Protein AF-H1B5W5-F1 (afdb_monomer)

Secondary structure (DSSP, 8-state):
-EEEEEEHHHHHHHHHTT-HHHHHHHHHHHHH-PPPPHHHHHHHHHHHHHHHHHHT-TTS-TT-EEEEEEEPTTSS-EEEEEEEEE-TTS-EEEEEE-----S-EEEPTT-GGGTTTEEEEE-SSSEEEEE-HHHHHHHHHHHHHHHHHHHHT---

Sequence (156 aa):
MLIYEGTKYDFKMDMDLDKIPHLLEEKLYERMHIHTSKKEVTSWKNSLQYMYKVLNDPTIPDTCGVAIEYNIPKTNKRVDFIMSGYNHDGKASAIIIELKQWERVETVFNREDLINTEVMTALGKGVHRVVHPCYQAWSYVQHMNDYIEEVGKKDI

pLDDT: mean 90.3, std 8.25, range [46.69, 98.0]

Radius of gyration: 17.28 Å; Cα contacts (8 Å, |Δi|>4): 210; chains: 1; bounding box: 42×42×49 Å

Mean predicted aligned error: 5.03 Å

Solvent-accessible surface area (backbone atoms only — not comparable to full-atom values): 8942 Å² total; per-residue (Å²): 86,72,44,37,77,44,28,43,49,51,50,47,54,31,53,78,66,69,39,50,54,57,52,41,42,51,41,37,28,75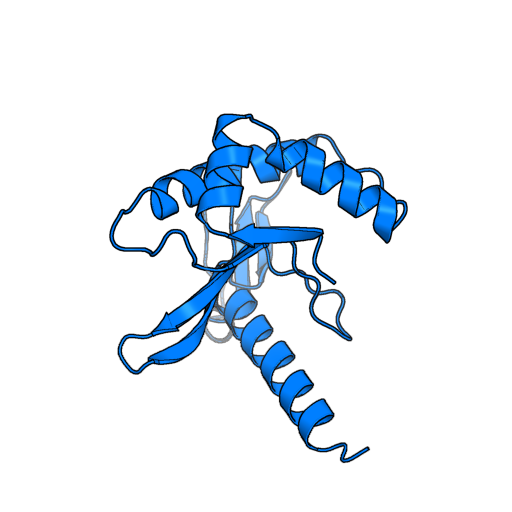,76,66,72,44,81,74,50,73,65,56,48,48,49,46,56,68,51,51,56,53,53,50,59,61,64,64,41,80,88,56,60,53,78,25,36,34,35,32,48,33,34,44,82,100,52,95,49,66,42,50,34,36,40,32,46,62,48,99,86,69,44,82,43,74,49,79,46,72,85,80,94,64,92,55,78,41,71,45,83,100,34,80,92,37,55,70,50,27,27,29,31,68,55,94,91,49,76,41,84,42,73,22,65,69,37,52,48,51,49,49,55,50,55,51,50,53,50,51,52,57,53,70,69,54,82,125

Structure (mmCIF, N/CA/C/O backbone):
data_AF-H1B5W5-F1
#
_entry.id   AF-H1B5W5-F1
#
loop_
_atom_site.group_PDB
_atom_site.id
_atom_site.type_symbol
_atom_site.label_atom_id
_atom_site.label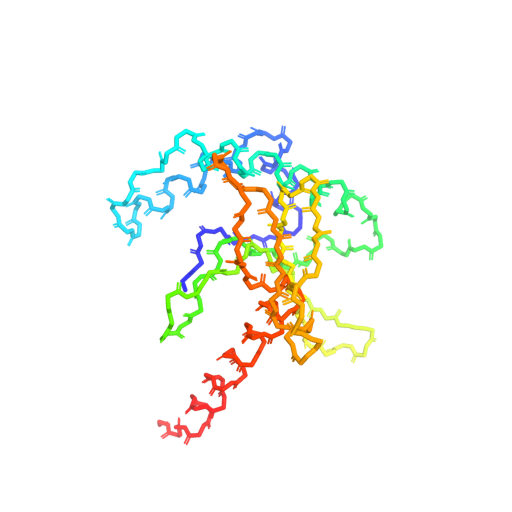_alt_id
_atom_site.label_comp_id
_atom_site.label_asym_id
_atom_site.label_entity_id
_atom_site.label_seq_id
_atom_site.pdbx_PDB_ins_code
_atom_site.Cartn_x
_atom_site.Cartn_y
_atom_site.Cartn_z
_atom_site.occupancy
_atom_site.B_iso_or_equiv
_atom_site.auth_seq_id
_atom_site.auth_comp_id
_atom_site.auth_asym_id
_atom_site.auth_atom_id
_atom_site.pdbx_PDB_model_num
ATOM 1 N N . MET A 1 1 ? 3.851 -7.354 10.354 1.00 63.75 1 MET A N 1
ATOM 2 C CA . MET A 1 1 ? 4.391 -6.167 11.062 1.00 63.75 1 MET A CA 1
ATOM 3 C C . MET A 1 1 ? 4.013 -4.935 10.262 1.00 63.75 1 MET A C 1
ATOM 5 O O . MET A 1 1 ? 4.285 -4.922 9.072 1.00 63.75 1 MET A O 1
ATOM 9 N N . LEU A 1 2 ? 3.365 -3.954 10.887 1.00 67.75 2 LEU A N 1
ATOM 10 C CA . LEU A 1 2 ? 2.925 -2.706 10.243 1.00 67.75 2 LEU A CA 1
ATOM 11 C C . LEU A 1 2 ? 4.031 -1.652 10.315 1.00 67.75 2 LEU A C 1
ATOM 13 O O . LEU A 1 2 ? 4.554 -1.451 11.408 1.00 67.75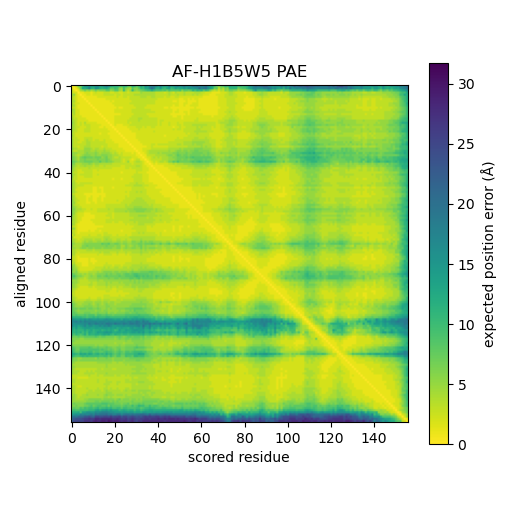 2 LEU A O 1
ATOM 17 N N . ILE A 1 3 ? 4.401 -0.983 9.221 1.00 82.38 3 ILE A N 1
ATOM 18 C CA . ILE A 1 3 ? 5.285 0.190 9.328 1.00 82.38 3 ILE A CA 1
ATOM 19 C C . ILE A 1 3 ? 4.450 1.440 9.588 1.00 82.38 3 ILE A C 1
ATOM 21 O O . ILE A 1 3 ? 4.744 2.134 10.543 1.00 82.38 3 ILE A O 1
ATOM 25 N N . TYR A 1 4 ? 3.351 1.692 8.877 1.00 91.81 4 TYR A N 1
ATOM 26 C CA . TYR A 1 4 ? 2.388 2.741 9.247 1.00 91.81 4 TYR A CA 1
ATOM 27 C C . TYR A 1 4 ? 0.997 2.157 9.486 1.00 91.81 4 TYR A C 1
ATOM 29 O O . TYR A 1 4 ? 0.602 1.187 8.840 1.00 91.81 4 TYR A O 1
ATOM 37 N N . GLU A 1 5 ? 0.273 2.770 10.417 1.00 94.00 5 GLU A N 1
ATOM 38 C CA . GLU A 1 5 ? -1.095 2.436 10.794 1.00 94.00 5 GLU A CA 1
ATOM 39 C C . GLU A 1 5 ? -1.787 3.717 11.267 1.00 94.00 5 GLU A C 1
ATOM 41 O O . GLU A 1 5 ? -1.199 4.475 12.044 1.00 94.00 5 GLU A O 1
ATOM 46 N N . GLY A 1 6 ? -3.008 3.943 10.793 1.00 95.69 6 GLY A N 1
ATOM 47 C CA . GLY A 1 6 ? -3.855 5.075 11.154 1.00 95.69 6 GLY A CA 1
ATOM 48 C C . GLY A 1 6 ? -5.222 4.960 10.487 1.00 95.69 6 GLY A C 1
ATOM 49 O O . GLY A 1 6 ? -5.540 3.946 9.867 1.00 95.69 6 GLY A O 1
ATOM 50 N N . THR A 1 7 ? -6.043 5.992 10.596 1.00 98.00 7 THR A N 1
ATOM 51 C CA . THR A 1 7 ? -7.276 6.121 9.811 1.00 98.00 7 THR A CA 1
ATOM 52 C C . THR A 1 7 ? -7.017 6.853 8.490 1.00 98.00 7 THR A C 1
ATOM 54 O O . THR A 1 7 ? -5.951 7.434 8.280 1.00 98.00 7 THR A O 1
ATOM 57 N N . LYS A 1 8 ? -8.000 6.873 7.582 1.00 97.56 8 LYS A N 1
ATOM 58 C CA . LYS A 1 8 ? -7.973 7.722 6.383 1.00 97.56 8 LYS A CA 1
ATOM 59 C C . LYS A 1 8 ? -7.762 9.188 6.773 1.00 97.56 8 LYS A C 1
ATOM 61 O O . LYS A 1 8 ? -7.018 9.884 6.083 1.00 97.56 8 LYS A O 1
ATOM 66 N N . TYR A 1 9 ? -8.398 9.647 7.853 1.00 97.81 9 TYR A N 1
ATOM 67 C CA . TYR A 1 9 ? -8.196 10.997 8.377 1.00 97.81 9 TYR A CA 1
ATOM 68 C C . TYR A 1 9 ? -6.732 11.245 8.759 1.00 97.81 9 TYR A C 1
ATOM 70 O O . TYR A 1 9 ? -6.139 12.213 8.282 1.00 97.81 9 TYR A O 1
ATOM 78 N N . ASP A 1 10 ? -6.139 10.345 9.549 1.00 97.81 10 ASP 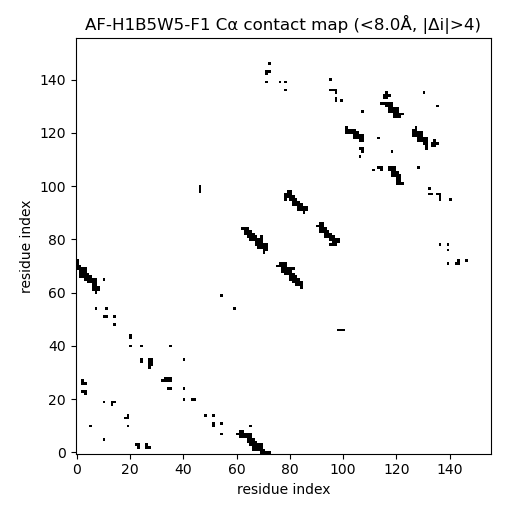A N 1
ATOM 79 C CA . ASP A 1 10 ? -4.740 10.462 9.984 1.00 97.81 10 ASP A CA 1
ATOM 80 C C . ASP A 1 10 ? -3.791 10.459 8.784 1.00 97.81 10 ASP A C 1
ATOM 82 O O . ASP A 1 10 ? -2.941 11.338 8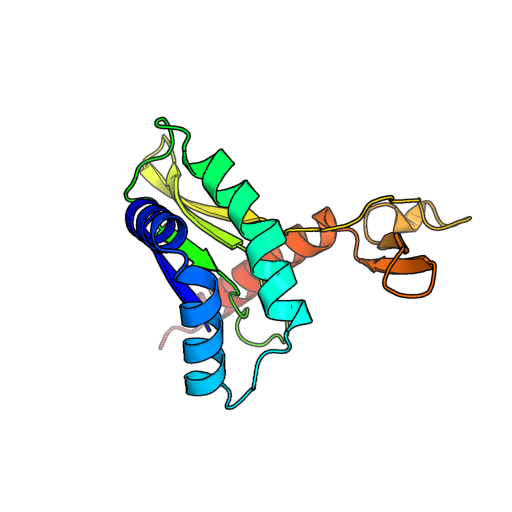.663 1.00 97.81 10 ASP A O 1
ATOM 86 N N . PHE A 1 11 ? -4.002 9.541 7.834 1.00 97.38 11 PHE A N 1
ATOM 87 C CA . PHE A 1 11 ? -3.209 9.469 6.610 1.00 97.38 11 PHE A CA 1
ATOM 88 C C . PHE A 1 11 ? -3.274 10.771 5.808 1.00 97.38 11 PHE A C 1
ATOM 90 O O . PHE A 1 11 ? -2.243 11.268 5.361 1.00 97.38 11 PHE A O 1
ATOM 97 N N . LYS A 1 12 ? -4.469 11.347 5.627 1.00 97.25 12 LYS A N 1
ATOM 98 C CA . LYS A 1 12 ? -4.623 12.622 4.918 1.00 97.25 12 LYS A CA 1
ATOM 99 C C . LYS A 1 12 ? -3.903 13.756 5.640 1.00 97.25 12 LYS A C 1
ATOM 101 O O . LYS A 1 12 ? -3.158 14.484 4.996 1.00 97.25 12 LYS A O 1
ATOM 106 N N . MET A 1 13 ? -4.077 13.857 6.956 1.00 97.56 13 MET A N 1
ATOM 107 C CA . MET A 1 13 ? -3.408 14.867 7.775 1.00 97.56 13 MET A CA 1
ATOM 108 C C . MET A 1 13 ? -1.880 14.737 7.692 1.00 97.56 13 MET A C 1
ATOM 110 O O . MET A 1 13 ? -1.173 15.724 7.507 1.00 97.56 13 MET A O 1
ATOM 114 N N . ASP A 1 14 ? -1.354 13.517 7.784 1.00 97.00 14 ASP A N 1
ATOM 115 C CA . ASP A 1 14 ? 0.081 13.259 7.690 1.00 97.00 14 ASP A CA 1
ATOM 116 C C . ASP A 1 14 ? 0.631 13.509 6.277 1.00 97.00 14 ASP A C 1
ATOM 118 O O . ASP A 1 14 ? 1.793 13.896 6.140 1.00 97.00 14 ASP A O 1
ATOM 122 N N . MET A 1 15 ? -0.174 13.309 5.229 1.00 95.81 15 MET A N 1
ATOM 123 C CA . MET A 1 15 ? 0.177 13.680 3.853 1.00 95.81 15 MET A CA 1
ATOM 124 C C . MET A 1 15 ? 0.189 15.200 3.665 1.00 95.81 15 MET A C 1
ATOM 126 O O . MET A 1 15 ? 1.140 15.717 3.089 1.00 95.81 15 MET A O 1
ATOM 130 N N . ASP A 1 16 ? -0.812 15.914 4.188 1.00 96.25 16 ASP A N 1
ATOM 131 C CA . ASP A 1 16 ? -0.892 17.383 4.130 1.00 96.25 16 ASP A CA 1
ATOM 132 C C . ASP A 1 16 ? 0.286 18.053 4.857 1.00 96.25 16 ASP A C 1
ATOM 134 O O . ASP A 1 16 ? 0.735 19.133 4.477 1.00 96.25 16 ASP A O 1
ATOM 138 N N . LEU A 1 17 ? 0.803 17.400 5.901 1.00 95.88 17 LEU A N 1
ATOM 139 C CA . LEU A 1 17 ? 1.960 17.850 6.675 1.00 95.88 17 LEU A CA 1
ATOM 140 C C . LEU A 1 17 ? 3.303 17.301 6.156 1.00 95.88 17 LEU A C 1
ATOM 142 O O . LEU A 1 17 ? 4.321 17.496 6.822 1.00 95.88 17 LEU A O 1
ATOM 146 N N . ASP A 1 18 ? 3.317 16.587 5.024 1.00 93.38 18 ASP A N 1
ATOM 147 C CA . ASP A 1 18 ? 4.503 15.938 4.440 1.00 93.38 18 ASP A CA 1
ATOM 148 C C . ASP A 1 18 ? 5.248 14.982 5.406 1.00 93.38 18 ASP A C 1
ATOM 150 O O . ASP A 1 18 ? 6.451 14.731 5.275 1.00 93.38 18 ASP A O 1
ATOM 154 N N . LYS A 1 19 ? 4.537 14.407 6.385 1.00 95.00 19 LYS A N 1
ATOM 155 C CA . LYS A 1 19 ? 5.109 13.571 7.455 1.00 95.00 19 LYS A CA 1
ATOM 156 C C . LYS A 1 19 ? 5.262 12.107 7.079 1.00 95.00 19 LYS A C 1
ATOM 158 O O . LYS A 1 19 ? 6.174 11.458 7.589 1.00 95.00 19 LYS A O 1
ATOM 163 N N . ILE A 1 20 ? 4.403 11.578 6.204 1.00 93.38 20 ILE A N 1
ATOM 164 C CA . ILE A 1 20 ? 4.344 10.135 5.912 1.00 93.38 20 ILE A CA 1
ATOM 165 C C . ILE A 1 20 ? 5.717 9.521 5.590 1.00 93.38 20 ILE A C 1
ATOM 167 O O . ILE A 1 20 ? 6.060 8.523 6.223 1.00 93.38 20 ILE A O 1
ATOM 171 N N . PRO A 1 21 ? 6.546 10.080 4.682 1.00 91.56 21 PRO A N 1
ATOM 172 C CA . PRO A 1 21 ? 7.840 9.475 4.377 1.00 91.56 21 PRO A CA 1
ATOM 173 C C . PRO A 1 21 ? 8.747 9.394 5.608 1.00 91.56 21 PRO A C 1
ATOM 175 O O . PRO A 1 21 ? 9.339 8.349 5.844 1.00 91.56 21 PRO A O 1
ATOM 178 N N . HIS A 1 22 ? 8.792 10.450 6.425 1.00 91.69 22 HIS A N 1
ATOM 179 C CA . HIS A 1 22 ? 9.599 10.471 7.644 1.00 91.69 22 HIS A CA 1
ATOM 180 C C . HIS A 1 22 ? 9.103 9.455 8.682 1.00 91.69 22 HIS A C 1
ATOM 182 O O . HIS A 1 22 ? 9.909 8.720 9.243 1.00 91.69 22 HIS A O 1
ATOM 188 N N . LEU A 1 23 ? 7.783 9.352 8.873 1.00 92.75 23 LEU A N 1
ATOM 189 C CA . LEU A 1 23 ? 7.173 8.366 9.773 1.00 92.75 23 LEU A CA 1
ATOM 190 C C . LEU A 1 23 ? 7.481 6.926 9.343 1.00 92.75 23 LEU A C 1
ATOM 192 O O . LEU A 1 23 ? 7.701 6.061 10.190 1.00 92.75 23 LEU A O 1
ATOM 196 N N . LEU A 1 24 ? 7.499 6.657 8.033 1.00 92.38 24 LEU A N 1
ATOM 197 C CA . LEU A 1 24 ? 7.884 5.350 7.503 1.00 92.38 24 LEU A CA 1
ATOM 198 C C . LEU A 1 24 ? 9.368 5.059 7.757 1.00 92.38 24 LEU A C 1
ATOM 200 O O . LEU A 1 24 ? 9.692 3.955 8.186 1.00 92.38 24 LEU A O 1
ATOM 204 N N . GLU A 1 25 ? 10.261 6.031 7.537 1.00 92.25 25 GLU A N 1
ATOM 205 C CA . GLU A 1 25 ? 11.697 5.884 7.824 1.00 92.25 25 GLU A CA 1
ATOM 206 C C . GLU A 1 25 ? 11.964 5.602 9.305 1.00 92.25 25 GLU A C 1
ATOM 208 O O . GLU A 1 25 ? 12.673 4.649 9.629 1.00 92.25 25 GLU A O 1
ATOM 213 N N . GLU A 1 26 ? 11.376 6.403 10.196 1.00 91.44 26 GLU A N 1
ATOM 214 C CA . GLU A 1 26 ? 11.529 6.271 11.645 1.00 91.44 26 GLU A CA 1
ATOM 215 C C . GLU A 1 26 ? 11.064 4.890 12.109 1.00 91.44 26 GLU A C 1
ATOM 217 O O . GLU A 1 26 ? 11.841 4.136 12.694 1.00 91.44 26 GLU A O 1
ATOM 222 N N . LYS A 1 27 ? 9.841 4.489 11.746 1.00 89.62 27 LYS A N 1
ATOM 223 C CA . LYS A 1 27 ? 9.289 3.198 12.170 1.00 89.62 27 LYS A CA 1
ATOM 224 C C . LYS A 1 27 ? 10.019 2.001 11.560 1.00 89.62 27 LYS A C 1
ATOM 226 O O . LYS A 1 27 ? 10.105 0.952 12.204 1.00 89.62 27 LYS A O 1
ATOM 231 N N . LEU A 1 28 ? 10.556 2.121 10.343 1.00 87.56 28 LEU A N 1
ATOM 232 C CA . LEU A 1 28 ? 11.394 1.076 9.745 1.00 87.56 28 LEU A CA 1
ATOM 233 C C . LEU A 1 28 ? 12.699 0.913 10.534 1.00 87.56 28 LEU A C 1
ATOM 235 O O . LEU A 1 28 ? 13.101 -0.211 10.848 1.00 87.56 28 LEU A O 1
ATOM 239 N N . TYR A 1 29 ? 13.335 2.025 10.900 1.00 89.44 29 TYR A N 1
ATOM 240 C CA . TYR A 1 29 ? 14.562 2.008 11.685 1.00 89.44 29 TYR A CA 1
ATOM 241 C C . TYR A 1 29 ? 14.331 1.489 13.108 1.00 89.44 29 TYR A C 1
ATOM 243 O O . TYR A 1 29 ? 15.074 0.629 13.573 1.00 89.44 29 TYR A O 1
ATOM 251 N N . GLU A 1 30 ? 13.276 1.938 13.783 1.00 89.31 30 GLU A N 1
ATOM 252 C CA . GLU A 1 30 ? 12.929 1.487 15.134 1.00 89.31 30 GLU A CA 1
ATOM 253 C C . GLU A 1 30 ? 12.660 -0.017 15.200 1.00 89.31 30 GLU A C 1
ATOM 255 O O . GLU A 1 30 ? 13.073 -0.684 16.147 1.00 89.31 30 GLU A O 1
ATOM 260 N N . ARG A 1 31 ? 11.962 -0.565 14.198 1.00 83.62 31 ARG A N 1
ATOM 261 C CA . ARG A 1 31 ? 11.530 -1.970 14.213 1.00 83.62 31 ARG A CA 1
ATOM 262 C C . ARG A 1 31 ? 12.540 -2.931 13.603 1.00 83.62 31 ARG A C 1
ATOM 264 O O . ARG A 1 31 ? 12.530 -4.107 13.957 1.00 83.62 31 ARG A O 1
ATOM 271 N N . MET A 1 32 ? 13.360 -2.473 12.657 1.00 82.25 32 MET A N 1
ATOM 272 C CA . MET A 1 32 ? 14.252 -3.344 11.880 1.00 82.25 32 MET A CA 1
ATOM 273 C C . MET A 1 32 ? 15.721 -2.914 11.898 1.00 82.25 32 MET A C 1
ATOM 275 O O . MET A 1 32 ? 16.556 -3.639 11.363 1.00 82.25 32 MET A O 1
ATOM 279 N N . HIS A 1 33 ? 16.051 -1.753 12.469 1.00 86.44 33 HIS A N 1
ATOM 280 C CA . HIS A 1 33 ? 17.378 -1.133 12.378 1.00 86.44 33 HIS A CA 1
ATOM 281 C C . HIS A 1 33 ? 17.866 -0.948 10.931 1.00 86.44 33 HIS A C 1
ATOM 283 O O . HIS A 1 33 ? 19.066 -0.942 10.651 1.00 86.44 33 HIS A O 1
ATOM 289 N N . ILE A 1 34 ? 16.925 -0.781 9.996 1.00 84.81 34 ILE A N 1
ATOM 290 C CA . ILE A 1 34 ? 17.206 -0.548 8.580 1.00 84.81 34 ILE A CA 1
ATOM 291 C C . ILE A 1 34 ? 17.124 0.947 8.304 1.00 84.81 34 ILE A C 1
ATOM 293 O O . ILE A 1 34 ? 16.137 1.596 8.636 1.00 84.81 34 ILE A O 1
ATOM 297 N N . HIS A 1 35 ? 18.162 1.479 7.664 1.00 88.81 35 HIS A N 1
ATOM 298 C CA . HIS A 1 35 ? 18.140 2.834 7.131 1.00 88.81 35 HIS A CA 1
ATOM 299 C C . HIS A 1 35 ? 17.535 2.821 5.729 1.00 88.81 35 HIS A C 1
ATOM 301 O O . HIS A 1 35 ? 17.998 2.090 4.848 1.00 88.81 35 HIS A O 1
ATOM 307 N N . THR A 1 36 ? 16.531 3.661 5.516 1.00 88.19 36 THR A N 1
ATOM 308 C CA . THR A 1 36 ? 15.856 3.794 4.228 1.00 88.19 36 THR A CA 1
ATOM 309 C C . THR A 1 36 ? 16.743 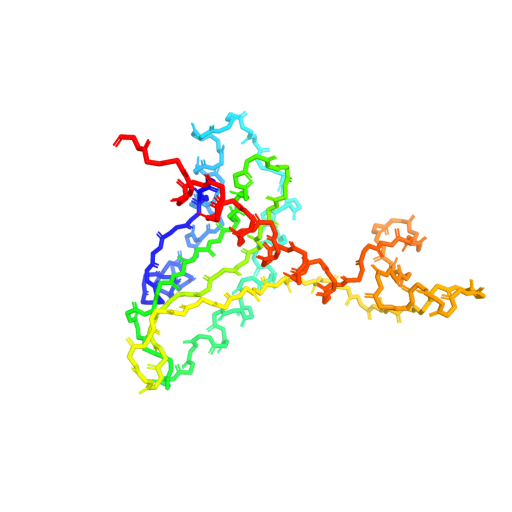4.510 3.214 1.00 88.19 36 THR A C 1
ATOM 311 O O . THR A 1 36 ? 17.405 5.509 3.502 1.00 88.19 36 THR A O 1
ATOM 314 N N . SER A 1 37 ? 16.762 4.016 1.977 1.00 90.81 37 SER A N 1
ATOM 315 C CA . SER A 1 37 ? 17.482 4.703 0.902 1.00 90.81 37 SER A CA 1
ATOM 316 C C . SER A 1 37 ? 16.701 5.921 0.390 1.00 90.81 37 SER A C 1
ATOM 318 O O . SER A 1 37 ? 15.476 5.897 0.305 1.00 90.81 37 SER A O 1
ATOM 320 N N . LYS A 1 38 ? 17.397 6.955 -0.108 1.00 91.44 38 LYS A N 1
ATOM 321 C CA . LYS A 1 38 ? 16.739 8.116 -0.755 1.00 91.44 38 LYS A CA 1
ATOM 322 C C . LYS A 1 38 ? 15.784 7.720 -1.888 1.00 91.44 38 LYS A C 1
ATOM 324 O O . LYS A 1 38 ? 14.796 8.410 -2.134 1.00 91.44 38 LYS A O 1
ATOM 329 N N . LYS A 1 39 ? 16.087 6.627 -2.598 1.00 90.31 39 LYS A N 1
ATOM 330 C CA . LYS A 1 39 ? 15.226 6.097 -3.664 1.00 90.31 39 LYS A CA 1
ATOM 331 C C . LYS A 1 39 ? 13.917 5.544 -3.110 1.00 90.31 39 LYS A C 1
ATOM 333 O O . LYS A 1 39 ? 12.879 5.800 -3.702 1.00 90.31 39 LYS A O 1
ATOM 338 N N . GLU A 1 40 ? 13.965 4.840 -1.984 1.00 90.12 40 GLU A N 1
ATOM 339 C CA . GLU A 1 40 ? 12.776 4.282 -1.335 1.00 90.12 40 GLU A CA 1
ATOM 340 C C . GLU A 1 40 ? 11.881 5.401 -0.782 1.00 90.12 40 GLU A C 1
ATOM 342 O O . GLU A 1 40 ? 10.704 5.452 -1.131 1.00 90.12 40 GLU A O 1
ATOM 347 N N . VAL A 1 41 ? 12.455 6.408 -0.113 1.00 92.25 41 VAL A N 1
ATOM 348 C CA . VAL A 1 41 ? 11.721 7.621 0.308 1.00 92.25 41 VAL A CA 1
ATOM 349 C C . VAL A 1 41 ? 11.048 8.315 -0.880 1.00 92.25 41 VAL A C 1
ATOM 351 O O . VAL A 1 41 ? 9.883 8.708 -0.815 1.00 92.25 41 VAL A O 1
ATOM 354 N N . THR A 1 42 ? 11.772 8.453 -1.995 1.00 92.62 42 THR A N 1
ATOM 355 C CA . THR A 1 42 ? 11.223 9.038 -3.230 1.00 92.62 42 THR A CA 1
ATOM 356 C C . THR A 1 42 ? 10.091 8.176 -3.788 1.00 92.62 42 THR A C 1
ATOM 358 O O . THR A 1 42 ? 9.069 8.709 -4.213 1.00 92.62 42 THR A O 1
ATOM 361 N N . SER A 1 43 ? 10.231 6.849 -3.748 1.00 91.62 43 SER A N 1
ATOM 362 C CA . SER A 1 43 ? 9.193 5.930 -4.213 1.00 91.62 43 SER A CA 1
ATOM 363 C C . SER A 1 43 ? 7.914 6.033 -3.378 1.00 91.62 43 SER A C 1
ATOM 365 O O . SER A 1 43 ? 6.827 6.027 -3.959 1.00 91.62 43 SER A O 1
ATOM 367 N N . TRP A 1 44 ? 8.016 6.229 -2.059 1.00 94.44 44 TRP A N 1
ATOM 368 C CA . TRP A 1 44 ? 6.860 6.478 -1.196 1.00 94.44 44 TRP A CA 1
ATOM 369 C C . TRP A 1 44 ? 6.177 7.792 -1.548 1.00 94.44 44 TRP A C 1
ATOM 371 O O . TRP A 1 44 ? 4.984 7.794 -1.832 1.00 94.44 44 TRP A O 1
ATOM 381 N N . LYS A 1 45 ? 6.929 8.896 -1.642 1.00 93.44 45 LYS A N 1
ATOM 382 C CA . LYS A 1 45 ? 6.375 10.201 -2.051 1.00 93.44 45 LYS A CA 1
ATOM 383 C C . LYS A 1 45 ? 5.637 10.114 -3.387 1.00 93.44 45 LYS A C 1
ATOM 385 O O . LYS A 1 45 ? 4.509 10.585 -3.515 1.00 93.44 45 LYS A O 1
ATOM 390 N N . ASN A 1 46 ? 6.260 9.460 -4.365 1.00 93.50 46 ASN A N 1
ATOM 391 C CA . ASN A 1 46 ? 5.716 9.343 -5.710 1.00 93.50 46 ASN A CA 1
ATOM 392 C C . ASN A 1 46 ? 4.426 8.529 -5.767 1.00 93.50 46 ASN A C 1
ATOM 394 O O . ASN A 1 46 ? 3.555 8.862 -6.565 1.00 93.50 46 ASN A O 1
ATOM 398 N N . SER A 1 47 ? 4.311 7.470 -4.968 1.00 94.00 47 SER A N 1
ATOM 399 C CA . SER A 1 47 ? 3.174 6.549 -5.013 1.00 94.00 47 SER A CA 1
ATOM 400 C C . SER A 1 47 ? 2.040 6.969 -4.073 1.00 94.00 47 SER A C 1
ATOM 402 O O . SER A 1 47 ? 0.883 7.024 -4.493 1.00 94.00 47 SER A O 1
ATOM 404 N N . LEU A 1 48 ? 2.353 7.360 -2.835 1.00 95.75 48 LEU A N 1
ATOM 405 C CA . LEU A 1 48 ? 1.357 7.664 -1.803 1.00 95.75 48 LEU A CA 1
ATOM 406 C C . LEU A 1 48 ? 0.569 8.949 -2.083 1.00 95.75 48 LEU A C 1
ATOM 408 O O . LEU A 1 48 ? -0.596 9.038 -1.703 1.00 95.75 48 LEU A O 1
ATOM 412 N N . GLN A 1 49 ? 1.124 9.903 -2.838 1.00 95.62 49 GLN A N 1
ATOM 413 C CA . GLN A 1 49 ? 0.362 11.067 -3.317 1.00 95.62 49 GLN A CA 1
ATOM 414 C C . GLN A 1 49 ? -0.852 10.679 -4.181 1.00 95.62 49 GLN A C 1
ATOM 416 O O . GLN A 1 49 ? -1.849 11.400 -4.211 1.00 95.62 49 GLN A O 1
ATOM 421 N N . TYR A 1 50 ? -0.796 9.551 -4.899 1.00 96.06 50 TYR A N 1
ATOM 422 C CA . TYR A 1 50 ? -1.935 9.078 -5.686 1.00 96.06 50 TYR A CA 1
ATOM 423 C C . TYR A 1 50 ? -2.991 8.447 -4.783 1.00 96.06 50 TYR A C 1
ATOM 425 O O . TYR A 1 50 ? -4.177 8.695 -4.988 1.00 96.06 50 TYR A O 1
ATOM 433 N N . MET A 1 51 ? -2.571 7.738 -3.732 1.00 96.75 51 MET A N 1
ATOM 434 C CA . MET A 1 51 ? -3.493 7.263 -2.699 1.00 96.75 51 MET A CA 1
ATOM 435 C C . MET A 1 51 ? -4.164 8.418 -1.961 1.00 96.75 51 MET A C 1
ATOM 437 O O . MET A 1 51 ? -5.367 8.367 -1.744 1.00 96.75 51 MET A O 1
ATOM 441 N N . TYR A 1 52 ? -3.445 9.502 -1.670 1.00 96.75 52 TYR A N 1
ATOM 442 C CA . TYR A 1 52 ? -4.039 10.729 -1.132 1.00 96.75 52 TYR A CA 1
ATOM 443 C C . TYR A 1 52 ? -5.138 11.297 -2.042 1.00 96.75 52 TYR A C 1
ATOM 445 O O . TYR A 1 52 ? -6.226 11.619 -1.571 1.00 96.75 52 TYR A O 1
ATOM 453 N N . LYS A 1 53 ? -4.906 11.351 -3.362 1.00 96.62 53 LYS A N 1
ATOM 454 C CA . LYS A 1 53 ? -5.925 11.796 -4.329 1.00 96.62 53 LYS A CA 1
ATOM 455 C C . LYS A 1 53 ? -7.153 10.885 -4.337 1.00 96.62 53 LYS A C 1
ATOM 457 O O . LYS A 1 53 ? -8.265 11.398 -4.323 1.00 96.62 53 LYS A O 1
ATOM 462 N N . VAL A 1 54 ? -6.960 9.564 -4.333 1.00 96.06 54 VAL A N 1
ATOM 463 C CA . VAL A 1 54 ? -8.061 8.584 -4.278 1.00 96.06 54 VAL A CA 1
ATOM 464 C C . VAL A 1 54 ?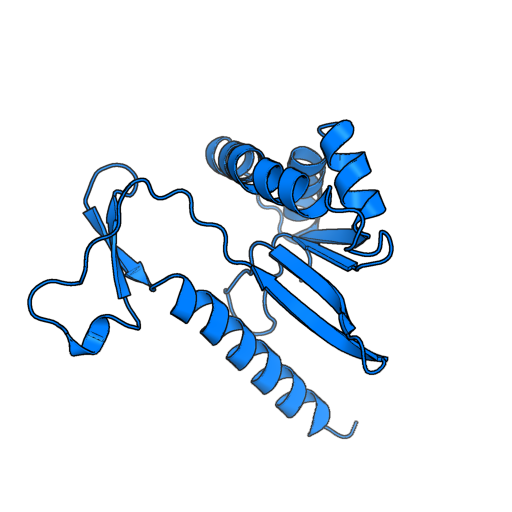 -8.846 8.725 -2.974 1.00 96.06 54 VAL A C 1
ATOM 466 O O . VAL A 1 54 ? -10.070 8.790 -2.983 1.00 96.06 54 VAL A O 1
ATOM 469 N N . LEU A 1 55 ? -8.148 8.841 -1.847 1.00 96.38 55 LEU A N 1
ATOM 470 C CA . LEU A 1 55 ? -8.764 8.953 -0.529 1.00 96.38 55 LEU A CA 1
ATOM 471 C C . LEU A 1 55 ? -9.390 10.323 -0.264 1.00 96.38 55 LEU A C 1
ATOM 473 O O . LEU A 1 55 ? -10.116 10.468 0.713 1.00 96.38 55 LEU A O 1
ATOM 477 N N . ASN A 1 56 ? -9.197 11.318 -1.129 1.00 95.12 56 ASN A N 1
ATOM 478 C CA . ASN A 1 56 ? -9.971 12.556 -1.062 1.00 95.12 56 ASN A CA 1
ATOM 479 C C . ASN A 1 56 ? -11.437 12.389 -1.476 1.00 95.12 56 ASN A C 1
ATOM 481 O O . ASN A 1 56 ? -12.218 13.315 -1.264 1.00 95.12 56 ASN A O 1
ATOM 485 N N . ASP A 1 57 ? -11.832 11.220 -1.982 1.00 95.69 57 ASP A N 1
ATOM 486 C CA . ASP A 1 57 ? -13.234 10.889 -2.205 1.00 95.69 57 ASP A CA 1
ATOM 487 C C . ASP A 1 57 ? -14.018 10.896 -0.870 1.00 95.69 57 ASP A C 1
ATOM 489 O O . ASP A 1 57 ? -13.683 10.130 0.047 1.00 95.69 57 ASP A O 1
ATOM 493 N N . PRO A 1 58 ? -15.052 11.749 -0.721 1.00 94.38 58 PRO A N 1
ATOM 494 C CA . PRO A 1 58 ? -15.848 11.841 0.502 1.00 94.38 58 PRO A CA 1
ATOM 495 C C . PRO A 1 58 ? -16.754 10.624 0.740 1.00 94.38 58 PRO A C 1
ATOM 497 O O . PRO A 1 58 ? -17.267 10.467 1.844 1.00 94.38 58 PRO A O 1
ATOM 500 N N . THR A 1 59 ? -16.963 9.760 -0.258 1.00 94.25 59 THR A N 1
ATOM 501 C CA . THR A 1 59 ? -17.753 8.525 -0.107 1.00 94.25 59 THR A CA 1
ATOM 502 C C . THR A 1 59 ? -17.016 7.449 0.689 1.00 94.25 59 THR A C 1
ATOM 504 O O . THR A 1 59 ? -17.648 6.551 1.242 1.00 94.25 59 THR A O 1
ATOM 507 N N . ILE A 1 60 ? -15.689 7.557 0.795 1.00 94.25 60 ILE A N 1
ATOM 508 C CA . ILE A 1 60 ? -14.863 6.696 1.640 1.00 94.25 60 ILE A CA 1
ATOM 509 C C . ILE A 1 60 ? -14.871 7.277 3.064 1.00 94.25 60 ILE A C 1
ATOM 511 O O . ILE A 1 60 ? -14.414 8.408 3.240 1.00 94.25 60 ILE A O 1
ATOM 515 N N . PRO A 1 61 ? -15.331 6.551 4.096 1.00 94.94 61 PRO A N 1
ATOM 516 C CA . PRO A 1 61 ? -15.345 7.060 5.466 1.00 94.94 61 PRO A CA 1
ATOM 517 C C . PRO A 1 61 ? -13.955 7.448 5.985 1.00 94.94 61 PRO A C 1
ATOM 519 O O . PRO A 1 61 ? -12.988 6.705 5.828 1.00 94.94 61 PRO A O 1
ATOM 522 N N . ASP A 1 62 ? -13.865 8.578 6.685 1.00 97.12 62 ASP A N 1
ATOM 523 C CA . ASP A 1 62 ? -12.625 9.037 7.331 1.00 97.12 62 ASP A CA 1
ATOM 524 C C . ASP A 1 62 ? -12.109 8.060 8.403 1.00 97.12 62 ASP A C 1
ATOM 526 O O . ASP A 1 62 ? -10.915 8.030 8.692 1.00 97.12 62 ASP A O 1
ATOM 530 N N . THR A 1 63 ? -12.997 7.222 8.944 1.00 95.94 63 THR A N 1
ATOM 531 C CA . THR A 1 63 ? -12.697 6.176 9.930 1.00 95.94 63 THR A CA 1
ATOM 532 C C . THR A 1 63 ? -12.163 4.880 9.321 1.00 95.94 63 THR A C 1
ATOM 534 O O . THR A 1 63 ? -11.818 3.969 10.073 1.00 95.94 63 THR A O 1
ATOM 537 N N . CYS A 1 64 ? -12.092 4.760 7.989 1.00 96.69 64 CYS A N 1
ATOM 538 C CA . CYS A 1 64 ? -11.450 3.613 7.349 1.00 96.69 64 CYS A CA 1
ATOM 539 C C . CYS A 1 64 ? -10.007 3.485 7.839 1.00 96.69 64 CYS A C 1
ATOM 541 O O . CYS A 1 64 ? -9.268 4.466 7.842 1.00 96.69 64 CYS A O 1
ATOM 543 N N . GLY A 1 65 ? -9.600 2.282 8.230 1.00 97.56 65 GLY A N 1
ATOM 544 C CA . GLY A 1 65 ? -8.217 2.007 8.587 1.00 97.56 65 GLY A CA 1
ATOM 545 C C . GLY A 1 65 ? -7.321 2.076 7.354 1.00 97.56 65 GLY A C 1
ATOM 546 O O . GLY A 1 65 ? -7.720 1.677 6.259 1.00 97.56 65 GLY A O 1
ATOM 547 N N . VAL A 1 66 ? -6.109 2.578 7.544 1.00 97.56 66 VAL A N 1
ATOM 548 C CA . VAL A 1 66 ? -5.037 2.652 6.556 1.00 97.56 66 VAL A CA 1
ATOM 549 C C . VAL A 1 66 ? -3.790 2.024 7.158 1.00 97.56 66 VAL A C 1
ATOM 551 O O . VAL A 1 66 ? -3.360 2.373 8.257 1.00 97.56 66 VAL A O 1
ATOM 554 N N . ALA A 1 67 ? -3.185 1.113 6.409 1.00 95.81 67 ALA A N 1
ATOM 555 C CA . ALA A 1 67 ? -1.912 0.499 6.738 1.00 95.81 67 ALA A CA 1
ATOM 556 C C . ALA A 1 67 ? -0.983 0.559 5.525 1.00 95.81 67 ALA A C 1
ATOM 558 O O . ALA A 1 67 ? -1.403 0.277 4.405 1.00 95.81 67 ALA A O 1
ATOM 559 N N . ILE A 1 68 ? 0.276 0.932 5.748 1.00 95.62 68 ILE A N 1
ATOM 560 C CA . ILE A 1 68 ? 1.272 1.105 4.681 1.00 95.62 68 ILE A CA 1
ATOM 561 C C . ILE A 1 68 ? 2.504 0.279 5.035 1.00 95.62 68 ILE A C 1
ATOM 563 O O . ILE A 1 68 ? 2.913 0.231 6.203 1.00 95.62 68 ILE A O 1
ATOM 567 N N . GLU A 1 69 ? 3.070 -0.377 4.023 1.00 93.00 69 GLU A N 1
ATOM 568 C CA . GLU A 1 69 ? 4.211 -1.285 4.150 1.00 93.00 69 GLU A CA 1
ATOM 569 C C . GLU A 1 69 ? 3.947 -2.394 5.192 1.00 93.00 69 GLU A C 1
ATOM 571 O O . GLU A 1 69 ? 4.641 -2.548 6.199 1.00 93.00 69 GLU A O 1
ATOM 576 N N . TYR A 1 70 ? 2.885 -3.175 4.975 1.00 91.94 70 TYR A N 1
ATOM 577 C CA . TYR A 1 70 ? 2.493 -4.276 5.854 1.00 91.94 70 TYR A CA 1
ATOM 578 C C . TYR A 1 70 ? 3.269 -5.557 5.532 1.00 91.94 70 TYR A C 1
ATOM 580 O O . TYR A 1 70 ? 3.026 -6.206 4.516 1.00 91.94 70 TYR A O 1
ATOM 588 N N . ASN A 1 71 ? 4.149 -5.989 6.433 1.00 90.56 71 ASN A N 1
ATOM 589 C CA . ASN A 1 71 ? 4.805 -7.293 6.321 1.00 90.56 71 ASN A CA 1
ATOM 590 C C . ASN A 1 71 ? 3.833 -8.417 6.692 1.00 90.56 71 ASN A C 1
ATOM 592 O O . ASN A 1 71 ? 3.383 -8.484 7.846 1.00 90.56 71 ASN A O 1
ATOM 596 N N . ILE A 1 72 ? 3.575 -9.322 5.748 1.00 89.06 72 ILE A N 1
ATOM 597 C CA . ILE A 1 72 ? 2.705 -10.482 5.949 1.00 89.06 72 ILE A CA 1
ATOM 598 C C . ILE A 1 72 ? 3.411 -11.487 6.872 1.00 89.06 72 ILE A C 1
ATOM 600 O O . ILE A 1 72 ? 4.534 -11.901 6.560 1.00 89.06 72 ILE A O 1
ATOM 604 N N . PRO A 1 73 ? 2.784 -11.901 7.992 1.00 86.69 73 PRO A N 1
ATOM 605 C CA . PRO A 1 73 ? 3.364 -12.866 8.922 1.00 86.69 73 PRO A CA 1
ATOM 606 C C . PRO A 1 73 ? 3.895 -14.123 8.227 1.00 86.69 73 PRO A C 1
ATOM 608 O O . PRO A 1 73 ? 3.298 -14.613 7.275 1.00 86.69 73 PRO A O 1
ATOM 611 N N . LYS A 1 74 ? 5.019 -14.655 8.725 1.00 84.25 74 LYS A N 1
ATOM 612 C CA . LYS A 1 74 ? 5.691 -15.864 8.204 1.00 84.25 74 LYS A CA 1
ATOM 613 C C . LYS A 1 74 ? 6.158 -15.789 6.744 1.00 84.25 74 LYS A C 1
ATOM 615 O O . LYS A 1 74 ? 6.587 -16.797 6.189 1.00 84.25 74 LYS A O 1
ATOM 620 N N . THR A 1 75 ? 6.142 -14.608 6.134 1.00 86.38 75 THR A N 1
ATOM 621 C CA . THR A 1 75 ? 6.697 -14.380 4.800 1.00 86.38 75 THR A CA 1
ATOM 622 C C . THR A 1 75 ? 7.610 -13.155 4.810 1.00 86.38 75 THR A C 1
ATOM 624 O O . THR A 1 75 ? 7.525 -12.310 5.697 1.00 86.38 75 THR A O 1
ATOM 627 N N . ASN A 1 76 ? 8.441 -13.023 3.778 1.00 85.50 76 ASN A N 1
ATOM 628 C CA . ASN A 1 76 ? 9.185 -11.788 3.507 1.00 85.50 76 ASN A CA 1
ATOM 629 C C . ASN A 1 76 ? 8.413 -10.846 2.565 1.00 85.50 76 ASN A C 1
ATOM 631 O O . ASN A 1 76 ? 9.013 -9.975 1.939 1.00 85.50 76 ASN A O 1
ATOM 635 N N . LYS A 1 77 ? 7.100 -11.056 2.392 1.00 89.56 77 LYS A N 1
ATOM 636 C CA . LYS A 1 77 ? 6.262 -10.236 1.514 1.00 89.56 77 LYS A CA 1
ATOM 637 C C . LYS A 1 77 ? 5.738 -9.022 2.269 1.00 89.56 77 LYS A C 1
ATOM 639 O O . LYS A 1 77 ? 5.327 -9.128 3.426 1.00 89.56 77 LYS A O 1
ATOM 644 N N . ARG A 1 78 ? 5.716 -7.891 1.571 1.00 91.12 78 ARG A N 1
ATOM 645 C CA . ARG A 1 78 ? 5.289 -6.591 2.080 1.00 91.12 78 ARG A CA 1
ATOM 646 C C . ARG A 1 78 ? 4.189 -6.056 1.175 1.00 91.12 78 ARG A C 1
ATOM 648 O O . ARG A 1 78 ? 4.349 -6.056 -0.040 1.00 91.12 78 ARG A O 1
ATOM 655 N N . VAL A 1 79 ? 3.063 -5.687 1.768 1.00 94.62 79 VAL A N 1
ATOM 656 C CA . VAL A 1 79 ? 1.943 -5.069 1.064 1.00 94.62 79 VAL A CA 1
ATOM 657 C C . VAL A 1 79 ? 2.108 -3.563 1.126 1.00 94.62 79 VAL A C 1
ATOM 659 O O . VAL A 1 79 ? 2.217 -3.016 2.223 1.00 94.62 79 VAL A O 1
ATOM 662 N N . ASP A 1 80 ? 2.087 -2.909 -0.031 1.00 94.88 80 ASP A N 1
ATOM 663 C CA . ASP A 1 80 ? 2.320 -1.468 -0.114 1.00 94.88 80 ASP A CA 1
ATOM 664 C C . ASP A 1 80 ? 1.253 -0.679 0.649 1.00 94.88 80 ASP A C 1
ATOM 666 O O . ASP A 1 80 ? 1.586 0.175 1.468 1.00 94.88 80 ASP A O 1
ATOM 670 N N . PHE A 1 81 ? -0.029 -0.974 0.408 1.00 96.56 81 PHE A N 1
ATOM 671 C CA . PHE A 1 81 ? -1.140 -0.228 0.991 1.00 96.56 81 PHE A CA 1
ATOM 672 C C . PHE A 1 81 ? -2.346 -1.133 1.267 1.00 96.56 81 PHE A C 1
ATOM 674 O O . PHE A 1 81 ? -2.757 -1.940 0.431 1.00 96.56 81 PHE A O 1
ATOM 681 N N . ILE A 1 82 ? -2.939 -0.986 2.448 1.00 96.75 82 ILE A N 1
ATOM 682 C CA . ILE A 1 82 ? -4.149 -1.689 2.871 1.00 96.75 82 ILE A CA 1
ATOM 683 C C . ILE A 1 82 ? -5.152 -0.660 3.376 1.00 96.75 82 ILE A C 1
ATOM 685 O O . ILE A 1 82 ? -4.813 0.207 4.179 1.00 96.75 82 ILE A O 1
ATOM 689 N N . MET A 1 83 ? -6.400 -0.802 2.940 1.00 96.69 83 MET A N 1
ATOM 690 C CA . MET A 1 83 ? -7.547 -0.147 3.557 1.00 96.69 83 MET A CA 1
ATOM 691 C C . MET A 1 83 ? -8.391 -1.173 4.296 1.00 96.69 83 MET A C 1
ATOM 693 O O . MET A 1 83 ? -8.590 -2.275 3.792 1.00 96.69 83 MET A O 1
ATOM 697 N N . SER A 1 84 ? -8.935 -0.812 5.450 1.00 96.00 84 SER A N 1
ATOM 698 C CA . SER A 1 84 ? -9.853 -1.664 6.204 1.00 96.00 84 SER A CA 1
ATOM 699 C C . SER A 1 84 ? -11.081 -0.892 6.678 1.00 96.00 84 SER A C 1
ATOM 701 O O . SER A 1 84 ? -11.069 0.330 6.829 1.00 96.00 84 SER A O 1
ATOM 703 N N . GLY A 1 85 ? -12.183 -1.604 6.878 1.00 95.50 85 GLY A N 1
ATOM 704 C CA . GLY A 1 85 ? -13.436 -1.019 7.333 1.00 95.50 85 GLY A CA 1
ATOM 705 C C . GLY A 1 85 ? -14.572 -2.025 7.268 1.00 95.50 85 GLY A C 1
ATOM 706 O O . GLY A 1 85 ? -14.351 -3.232 7.341 1.00 95.50 85 GLY A O 1
ATOM 707 N N . TYR A 1 86 ? -15.790 -1.523 7.105 1.00 93.88 86 TYR A N 1
ATOM 708 C CA . TYR A 1 86 ? -16.987 -2.341 6.958 1.00 93.88 86 TYR A CA 1
ATOM 709 C C . TYR A 1 86 ? -17.617 -2.081 5.594 1.00 93.88 86 TYR A C 1
ATOM 711 O O . TYR A 1 86 ? -17.675 -0.937 5.143 1.00 93.88 86 TYR A O 1
ATOM 719 N N . ASN A 1 87 ? -18.065 -3.142 4.927 1.00 91.44 87 ASN A N 1
ATOM 720 C CA . ASN A 1 87 ? -18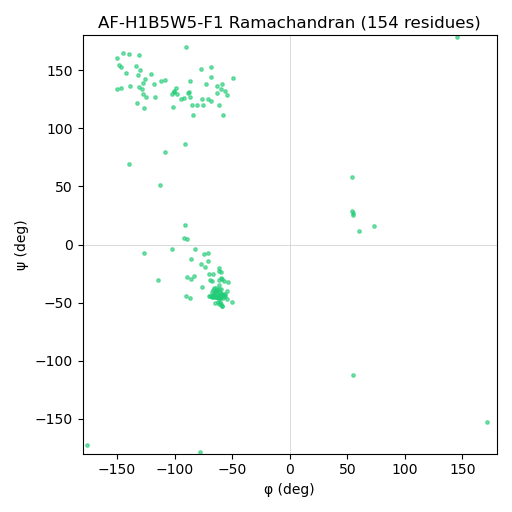.812 -3.017 3.679 1.00 91.44 87 ASN A CA 1
ATOM 721 C C . ASN A 1 87 ? -20.278 -2.609 3.941 1.00 91.44 87 ASN A C 1
ATOM 723 O O . ASN A 1 87 ? -20.698 -2.441 5.086 1.00 91.44 87 ASN A O 1
ATOM 727 N N . HIS A 1 88 ? -21.074 -2.488 2.875 1.00 89.69 88 HIS A N 1
ATOM 728 C CA . HIS A 1 88 ? -22.491 -2.114 2.966 1.00 89.69 88 HIS A CA 1
ATOM 729 C C . HIS A 1 88 ? -23.350 -3.076 3.809 1.00 89.69 88 HIS A C 1
ATOM 731 O O . HIS A 1 88 ? -24.364 -2.649 4.352 1.00 89.69 88 HIS A O 1
ATOM 737 N N . ASP A 1 89 ? -22.925 -4.333 3.973 1.00 94.50 89 ASP A N 1
ATOM 738 C CA . ASP A 1 89 ? -23.605 -5.339 4.801 1.00 94.50 89 ASP A CA 1
ATOM 739 C C . ASP A 1 89 ? -23.132 -5.327 6.268 1.00 94.50 89 ASP A C 1
ATOM 741 O O . ASP A 1 89 ? -23.499 -6.205 7.050 1.00 94.50 89 ASP A O 1
ATOM 745 N N . GLY A 1 90 ? -22.259 -4.388 6.651 1.00 92.31 90 GLY A N 1
ATOM 746 C CA . GLY A 1 90 ? -21.666 -4.330 7.988 1.00 92.31 90 GLY A CA 1
ATOM 747 C C . GLY A 1 90 ? -20.615 -5.412 8.254 1.00 92.31 90 GLY A C 1
ATOM 748 O O . GLY A 1 90 ? -20.259 -5.650 9.407 1.00 92.31 90 GLY A O 1
ATOM 749 N N . LYS A 1 91 ? -20.094 -6.080 7.217 1.00 94.94 91 LYS A N 1
ATOM 750 C CA . LYS A 1 91 ? -19.023 -7.077 7.358 1.00 94.94 91 LYS A CA 1
ATOM 751 C C . LYS A 1 91 ? -17.657 -6.411 7.298 1.00 94.94 91 LYS A C 1
ATOM 753 O O . LYS A 1 91 ? -17.377 -5.648 6.368 1.00 94.94 91 LYS A O 1
ATOM 758 N N . ALA A 1 92 ? -16.796 -6.752 8.256 1.00 93.25 92 ALA A N 1
ATOM 759 C CA . ALA A 1 92 ? -15.398 -6.338 8.241 1.00 93.25 92 ALA A CA 1
ATOM 760 C C . ALA A 1 92 ? -14.750 -6.757 6.914 1.00 93.25 92 ALA A C 1
ATOM 762 O O . ALA A 1 92 ? -14.879 -7.900 6.478 1.00 93.25 92 ALA A O 1
ATOM 763 N N . SER A 1 93 ? -14.109 -5.804 6.251 1.00 92.88 93 SER A N 1
ATOM 764 C CA . SER A 1 93 ? -13.557 -5.949 4.909 1.00 92.88 93 SER A CA 1
ATOM 765 C C . SER A 1 93 ? -12.232 -5.205 4.818 1.00 92.88 93 SER A C 1
ATOM 767 O O . SER A 1 93 ? -12.045 -4.166 5.455 1.00 92.88 93 SER A O 1
ATOM 769 N N . ALA A 1 94 ? -11.321 -5.726 4.002 1.00 93.94 94 ALA A N 1
ATOM 770 C CA . ALA A 1 94 ? -10.059 -5.076 3.693 1.00 93.94 94 ALA A CA 1
ATOM 771 C C . ALA A 1 94 ? -9.810 -5.079 2.183 1.00 93.94 94 ALA A C 1
ATOM 773 O O . ALA A 1 94 ? -10.174 -6.024 1.483 1.00 93.94 94 ALA A O 1
ATOM 774 N N . ILE A 1 95 ? -9.181 -4.015 1.695 1.00 95.12 95 ILE A N 1
ATOM 775 C CA . ILE A 1 95 ? -8.761 -3.846 0.309 1.00 95.12 95 ILE A CA 1
ATOM 776 C C . ILE A 1 95 ? -7.242 -3.749 0.308 1.00 95.12 95 ILE A C 1
ATOM 778 O O . ILE A 1 95 ? -6.663 -2.932 1.022 1.00 95.12 95 ILE A O 1
ATOM 782 N N . ILE A 1 96 ? -6.609 -4.588 -0.505 1.00 95.88 96 ILE A N 1
ATOM 783 C CA . ILE A 1 96 ? -5.165 -4.595 -0.720 1.00 95.88 96 ILE A CA 1
ATOM 784 C C . ILE A 1 96 ? -4.865 -3.876 -2.028 1.00 95.88 96 ILE A C 1
ATOM 786 O O . ILE A 1 96 ? -5.470 -4.173 -3.058 1.00 95.88 96 ILE A O 1
ATOM 790 N N . ILE A 1 97 ? -3.914 -2.950 -1.983 1.00 96.81 97 ILE A N 1
ATOM 791 C CA . ILE A 1 97 ? -3.509 -2.135 -3.121 1.00 96.81 97 ILE A CA 1
ATOM 792 C C . ILE A 1 97 ? -1.994 -2.275 -3.276 1.00 96.81 97 ILE A C 1
ATOM 794 O O . ILE A 1 97 ? -1.225 -1.906 -2.392 1.00 96.81 97 ILE A O 1
ATOM 798 N N . GLU A 1 98 ? -1.579 -2.824 -4.415 1.00 95.44 98 GLU A N 1
ATOM 799 C CA . GLU A 1 98 ? -0.177 -2.887 -4.834 1.00 95.44 98 GLU A CA 1
ATOM 800 C C . GLU A 1 98 ? 0.119 -1.684 -5.737 1.00 95.44 98 GLU A C 1
ATOM 802 O O . GLU A 1 98 ? -0.561 -1.469 -6.745 1.00 95.44 98 GLU A O 1
ATOM 807 N N . LEU A 1 99 ? 1.142 -0.905 -5.394 1.00 94.88 99 LEU A N 1
ATOM 808 C CA . LEU A 1 99 ? 1.507 0.323 -6.085 1.00 94.88 99 LEU A CA 1
ATOM 809 C C . LEU A 1 99 ? 2.697 0.055 -7.012 1.00 94.88 99 LEU A C 1
ATOM 811 O O . LEU A 1 99 ? 3.800 -0.268 -6.580 1.00 94.88 99 LEU A O 1
ATOM 815 N N . LYS A 1 100 ? 2.504 0.245 -8.321 1.00 92.69 100 LYS A N 1
ATOM 816 C CA . LYS A 1 100 ? 3.589 0.162 -9.310 1.00 92.69 100 LYS A CA 1
ATOM 817 C C . LYS A 1 100 ? 3.896 1.518 -9.920 1.00 92.69 100 LYS A C 1
ATOM 819 O O . LYS A 1 100 ? 3.006 2.290 -10.251 1.00 92.69 100 LYS A O 1
ATOM 824 N N . GLN A 1 101 ? 5.186 1.768 -10.116 1.00 89.69 101 GLN A N 1
ATOM 825 C CA . GLN A 1 101 ? 5.716 2.956 -10.789 1.00 89.69 101 GLN A CA 1
ATOM 826 C C . GLN A 1 101 ? 6.366 2.543 -12.115 1.00 89.69 101 GLN A C 1
ATOM 828 O O . GLN A 1 101 ? 7.540 2.813 -12.355 1.00 89.69 101 GLN A O 1
ATOM 833 N N . TRP A 1 102 ? 5.633 1.786 -12.934 1.00 91.75 102 TRP A N 1
ATOM 834 C CA . TRP A 1 102 ? 6.114 1.296 -14.227 1.00 91.75 102 TRP A CA 1
ATOM 835 C C . TRP A 1 102 ? 5.594 2.178 -15.355 1.00 91.75 102 TRP A C 1
ATOM 837 O O . TRP A 1 102 ? 4.410 2.490 -15.405 1.00 91.75 102 TRP A O 1
ATOM 847 N N . GLU A 1 103 ? 6.474 2.535 -16.286 1.00 89.38 103 GLU A N 1
ATOM 848 C CA . GLU A 1 103 ? 6.098 3.318 -17.470 1.00 89.38 103 GLU A CA 1
ATOM 849 C C . GLU A 1 103 ? 5.534 2.446 -18.597 1.00 89.38 103 GLU A C 1
ATOM 851 O O . GLU A 1 103 ? 4.759 2.917 -19.424 1.00 89.38 103 GLU A O 1
ATOM 856 N N . ARG A 1 104 ? 5.936 1.171 -18.650 1.00 90.75 104 ARG A N 1
ATOM 857 C CA . ARG A 1 104 ? 5.477 0.205 -19.654 1.00 90.75 104 ARG A CA 1
ATOM 858 C C . ARG A 1 104 ? 5.396 -1.202 -19.082 1.00 90.75 104 ARG A C 1
ATOM 860 O O . ARG A 1 104 ? 6.153 -1.549 -18.175 1.00 90.75 104 ARG A O 1
ATOM 867 N N . VAL A 1 105 ? 4.516 -2.018 -19.646 1.00 92.44 105 VAL A N 1
ATOM 868 C CA . VAL A 1 105 ? 4.384 -3.440 -19.325 1.00 92.44 105 VAL A CA 1
ATOM 869 C C . VAL A 1 105 ? 4.176 -4.223 -20.615 1.00 92.44 105 VAL A C 1
ATOM 871 O O . VAL A 1 105 ? 3.430 -3.797 -21.493 1.00 92.44 105 VAL A O 1
ATOM 874 N N . GLU A 1 106 ? 4.864 -5.350 -20.732 1.00 91.25 106 GLU A N 1
ATOM 875 C CA . GLU A 1 106 ? 4.818 -6.245 -21.883 1.00 91.25 106 GLU A CA 1
ATOM 876 C C . GLU A 1 106 ? 4.579 -7.680 -21.402 1.00 91.25 106 GLU A C 1
ATOM 878 O O . GLU A 1 106 ? 4.984 -8.069 -20.302 1.00 91.25 106 GLU A O 1
ATOM 883 N N . THR A 1 107 ? 3.921 -8.493 -22.223 1.00 88.94 107 THR A N 1
ATOM 884 C CA . THR A 1 107 ? 3.740 -9.921 -21.941 1.00 88.94 107 THR A CA 1
ATOM 885 C C . THR A 1 107 ? 5.071 -10.665 -22.019 1.00 88.94 107 THR A C 1
ATOM 887 O O . THR A 1 107 ? 5.966 -10.287 -22.777 1.00 88.94 107 THR A O 1
ATOM 890 N N . VAL A 1 108 ? 5.202 -11.775 -21.290 1.00 87.75 108 VAL A N 1
ATOM 891 C CA . VAL A 1 108 ? 6.378 -12.645 -21.420 1.00 87.75 108 VAL A CA 1
ATOM 892 C C . VAL A 1 108 ? 6.367 -13.319 -22.798 1.00 87.75 108 VAL A C 1
ATOM 894 O O . VAL A 1 108 ? 5.406 -13.987 -23.174 1.00 87.75 108 VAL A O 1
ATOM 897 N N . PHE A 1 109 ? 7.443 -13.134 -23.566 1.00 77.50 109 PHE A N 1
ATOM 898 C CA . PHE A 1 109 ? 7.551 -13.639 -24.936 1.00 77.50 109 PHE A CA 1
ATOM 899 C C . PHE A 1 109 ? 7.429 -15.172 -25.000 1.00 77.50 109 PHE A C 1
ATOM 901 O O . PHE A 1 109 ? 8.082 -15.878 -24.229 1.00 77.50 109 PHE A O 1
ATOM 908 N N . ASN A 1 110 ? 6.622 -15.681 -25.939 1.00 76.06 110 ASN A N 1
ATOM 909 C CA . ASN A 1 110 ? 6.373 -17.113 -26.172 1.00 76.06 110 ASN A CA 1
ATOM 910 C C . ASN A 1 110 ? 5.889 -17.911 -24.942 1.00 76.06 110 ASN A C 1
ATOM 912 O O . ASN A 1 110 ? 6.109 -19.121 -24.876 1.00 76.06 110 ASN A O 1
ATOM 916 N N . ARG A 1 111 ? 5.252 -17.259 -23.960 1.00 77.62 111 ARG A N 1
ATOM 917 C CA . ARG A 1 111 ? 4.752 -17.898 -22.731 1.00 77.62 111 ARG A CA 1
ATOM 918 C C . ARG A 1 111 ? 3.380 -17.362 -22.330 1.00 77.62 111 ARG A C 1
ATOM 920 O O . ARG A 1 111 ? 3.237 -16.657 -21.333 1.00 77.62 111 ARG A O 1
ATOM 927 N N . GLU A 1 112 ? 2.363 -17.697 -23.120 1.00 73.44 112 GLU A N 1
ATOM 928 C CA . GLU A 1 112 ? 0.967 -17.331 -22.826 1.00 73.44 112 GLU A CA 1
ATOM 929 C C . GLU A 1 112 ? 0.480 -17.906 -21.487 1.00 73.44 112 GLU A C 1
ATOM 931 O O . GLU A 1 112 ? -0.325 -17.281 -20.801 1.00 73.44 112 GLU A O 1
ATOM 936 N N . ASP A 1 113 ? 1.037 -19.042 -21.061 1.00 78.88 113 ASP A N 1
ATOM 937 C CA . ASP A 1 113 ? 0.763 -19.676 -19.768 1.00 78.88 113 ASP A CA 1
ATOM 938 C C . ASP A 1 113 ? 1.147 -18.804 -18.560 1.00 78.88 113 ASP A C 1
ATOM 940 O O . ASP A 1 113 ? 0.634 -19.013 -17.462 1.00 78.88 113 ASP A O 1
ATOM 944 N N . LEU A 1 114 ? 2.021 -17.812 -18.755 1.00 80.38 114 LEU A N 1
ATOM 945 C CA . LEU A 1 114 ? 2.544 -16.954 -17.692 1.00 80.38 114 LEU A CA 1
ATOM 946 C C . LEU A 1 114 ? 1.897 -15.571 -17.632 1.00 80.38 114 LEU A C 1
ATOM 948 O O . LEU A 1 114 ? 2.206 -14.813 -16.712 1.00 80.38 114 LEU A O 1
ATOM 952 N N . ILE A 1 115 ? 1.002 -15.229 -18.566 1.00 75.00 115 ILE A N 1
ATOM 953 C CA . ILE A 1 115 ? 0.458 -13.865 -18.694 1.00 75.00 115 ILE A CA 1
ATOM 954 C C . ILE A 1 115 ? -0.225 -13.369 -17.413 1.00 75.00 115 ILE A C 1
ATOM 956 O O . ILE A 1 115 ? -0.170 -12.186 -17.091 1.00 75.00 115 ILE A O 1
ATOM 960 N N . ASN A 1 116 ? -0.819 -14.287 -16.648 1.00 81.88 116 ASN A N 1
ATOM 961 C CA . ASN A 1 116 ? -1.512 -13.972 -15.404 1.00 81.88 116 ASN A CA 1
ATOM 962 C C . ASN A 1 116 ? -0.588 -13.926 -14.187 1.00 81.88 116 ASN A C 1
ATOM 964 O O . ASN A 1 116 ? -1.023 -13.479 -13.133 1.00 81.88 116 ASN A O 1
ATOM 968 N N . THR A 1 117 ? 0.655 -14.399 -14.294 1.00 88.06 117 THR A N 1
ATOM 969 C CA . THR A 1 117 ? 1.578 -14.531 -13.157 1.00 88.06 117 THR A CA 1
ATOM 970 C C . THR A 1 117 ? 2.788 -13.621 -13.268 1.00 88.06 117 THR A C 1
ATOM 972 O O . THR A 1 117 ? 3.316 -13.188 -12.245 1.00 88.06 117 THR A O 1
ATOM 975 N N . GLU A 1 118 ? 3.238 -13.309 -14.483 1.00 93.31 118 GLU A N 1
ATOM 976 C CA . GLU A 1 118 ? 4.472 -12.569 -14.732 1.00 93.31 118 GLU A CA 1
ATOM 977 C C . GLU A 1 118 ? 4.387 -11.699 -15.986 1.00 93.31 118 GLU A C 1
ATOM 979 O O . GLU A 1 118 ? 3.646 -11.978 -16.926 1.00 93.31 118 GLU A O 1
ATOM 984 N N . VAL A 1 119 ? 5.195 -10.643 -16.001 1.00 94.19 119 VAL A N 1
ATOM 985 C CA . VAL A 1 119 ? 5.284 -9.662 -17.085 1.00 94.19 119 VAL A CA 1
ATOM 986 C C . VAL A 1 119 ? 6.717 -9.173 -17.255 1.00 94.19 119 VAL A C 1
ATOM 988 O O . VAL A 1 119 ? 7.566 -9.359 -16.382 1.00 94.19 119 VAL A O 1
ATOM 991 N N . MET A 1 120 ? 6.986 -8.524 -18.381 1.00 93.69 120 MET A N 1
ATOM 992 C CA . MET A 1 120 ? 8.230 -7.819 -18.662 1.00 93.69 120 MET A CA 1
ATOM 993 C C . MET A 1 120 ? 8.020 -6.314 -18.453 1.00 93.69 120 MET A C 1
ATOM 995 O O . MET A 1 120 ? 7.045 -5.742 -18.935 1.00 93.69 120 MET A O 1
ATOM 999 N N . THR A 1 121 ? 8.922 -5.646 -17.735 1.00 94.38 121 THR A N 1
ATOM 1000 C CA . THR A 1 121 ? 8.856 -4.187 -17.527 1.00 94.38 121 THR A CA 1
ATOM 1001 C C . THR A 1 121 ? 10.244 -3.574 -17.362 1.00 94.38 121 THR A C 1
ATOM 1003 O O . THR A 1 121 ? 11.219 -4.270 -17.071 1.00 94.38 121 THR A O 1
ATOM 1006 N N . ALA A 1 122 ? 10.352 -2.264 -17.575 1.00 92.00 122 ALA A N 1
ATOM 1007 C CA . ALA A 1 122 ? 11.598 -1.531 -17.413 1.00 92.00 122 ALA A CA 1
ATOM 1008 C C . ALA A 1 122 ? 11.860 -1.215 -15.936 1.00 92.00 122 ALA A C 1
ATOM 1010 O O . ALA A 1 122 ? 11.078 -0.507 -15.306 1.00 92.00 122 ALA A O 1
ATOM 1011 N N . LEU A 1 123 ? 12.981 -1.696 -15.393 1.00 88.12 123 LEU A N 1
ATOM 1012 C CA . LEU A 1 123 ? 13.407 -1.408 -14.020 1.00 88.12 123 LEU A CA 1
ATOM 1013 C C . LEU A 1 123 ? 14.877 -1.008 -14.011 1.00 88.12 123 LEU A C 1
ATOM 1015 O O . LEU A 1 123 ? 15.741 -1.767 -14.437 1.00 88.12 123 LEU A O 1
ATOM 1019 N N . GLY A 1 124 ? 15.182 0.187 -13.507 1.00 85.00 124 GLY A N 1
ATOM 1020 C CA . GLY A 1 124 ? 16.555 0.687 -13.478 1.00 85.00 124 GLY A CA 1
ATOM 1021 C C . GLY A 1 124 ? 17.197 0.672 -14.869 1.00 85.00 124 GLY A C 1
ATOM 1022 O O . GLY A 1 124 ? 16.809 1.444 -15.741 1.00 85.00 124 GLY A O 1
ATOM 1023 N N . LYS A 1 125 ? 18.200 -0.192 -15.065 1.00 84.88 125 LYS A N 1
ATOM 1024 C CA . LYS A 1 125 ? 18.904 -0.354 -16.344 1.00 84.88 125 LYS A CA 1
ATOM 1025 C C . LYS A 1 125 ? 18.537 -1.688 -16.994 1.00 84.88 125 LYS A C 1
ATOM 1027 O O . LYS A 1 125 ? 19.321 -2.630 -16.938 1.00 84.88 125 LYS A O 1
ATOM 1032 N N . GLY A 1 126 ? 17.376 -1.748 -17.637 1.00 90.94 126 GLY A N 1
ATOM 1033 C CA . GLY A 1 126 ? 16.997 -2.900 -18.451 1.00 90.94 126 GLY A CA 1
ATOM 1034 C C . GLY A 1 126 ? 15.511 -3.215 -18.413 1.00 90.94 126 GLY A C 1
ATOM 1035 O O . GLY A 1 126 ? 14.731 -2.553 -17.728 1.00 90.94 126 GLY A O 1
ATOM 1036 N N . VAL A 1 127 ? 15.140 -4.239 -19.179 1.00 93.38 127 VAL A N 1
ATOM 1037 C CA . VAL A 1 127 ? 13.819 -4.869 -19.123 1.00 93.38 127 VAL A CA 1
ATOM 1038 C C . VAL A 1 127 ? 13.960 -6.176 -18.355 1.00 93.38 127 VAL A C 1
ATOM 1040 O O . VAL A 1 127 ? 14.843 -6.982 -18.646 1.00 93.38 127 VAL A O 1
ATOM 1043 N N . HIS A 1 128 ? 13.098 -6.370 -17.366 1.00 92.81 128 HIS A N 1
ATOM 1044 C CA . HIS A 1 128 ? 13.161 -7.476 -16.423 1.00 92.81 128 HIS A CA 1
ATOM 1045 C C . HIS A 1 128 ? 11.838 -8.234 -16.400 1.00 92.81 128 HIS A C 1
ATOM 1047 O O . HIS A 1 128 ? 10.770 -7.622 -16.457 1.00 92.81 128 HIS A O 1
ATOM 1053 N N . ARG A 1 129 ? 11.926 -9.562 -16.262 1.00 92.88 129 ARG A N 1
ATOM 1054 C CA . ARG A 1 129 ? 10.786 -10.422 -15.934 1.00 92.88 129 ARG A CA 1
ATOM 1055 C C . ARG A 1 129 ? 10.476 -10.281 -14.451 1.00 92.88 129 ARG A C 1
ATOM 1057 O O . ARG A 1 129 ? 11.362 -10.480 -13.621 1.00 92.88 129 ARG A O 1
ATOM 1064 N N . VAL A 1 130 ? 9.237 -9.941 -14.133 1.00 93.50 130 VAL A N 1
ATOM 1065 C CA . VAL A 1 130 ? 8.765 -9.703 -12.767 1.00 93.50 130 VAL A CA 1
ATOM 1066 C C . VAL A 1 130 ? 7.372 -10.279 -12.569 1.00 93.50 130 VAL A C 1
ATOM 1068 O O . VAL A 1 130 ? 6.667 -10.578 -13.530 1.00 93.50 130 VAL A O 1
ATOM 1071 N N . VAL A 1 131 ? 6.968 -10.421 -11.309 1.00 93.25 131 VAL A N 1
ATOM 1072 C CA . VAL A 1 131 ? 5.624 -10.878 -10.949 1.00 93.25 131 VAL A CA 1
ATOM 1073 C C . VAL A 1 131 ? 4.580 -9.873 -11.439 1.00 93.25 131 VAL A C 1
ATOM 1075 O O . VAL A 1 131 ? 4.747 -8.662 -11.288 1.00 93.25 131 VAL A O 1
ATOM 1078 N N . HIS A 1 132 ? 3.489 -10.380 -12.011 1.00 93.62 132 HIS A N 1
ATOM 1079 C CA . HIS A 1 132 ? 2.356 -9.569 -12.429 1.00 93.62 132 HIS A CA 1
ATOM 1080 C C . HIS A 1 132 ? 1.714 -8.900 -11.194 1.00 93.62 132 HIS A C 1
ATOM 1082 O O . HIS A 1 132 ? 1.385 -9.606 -10.239 1.00 93.62 132 HIS A O 1
ATOM 1088 N N . PRO A 1 133 ? 1.452 -7.578 -11.190 1.00 92.25 133 PRO A N 1
ATOM 1089 C CA . PRO A 1 133 ? 0.932 -6.873 -10.009 1.00 92.25 133 PRO A CA 1
ATOM 1090 C C . PRO A 1 133 ? -0.381 -7.453 -9.461 1.00 92.25 133 PRO A C 1
ATOM 1092 O O . PRO A 1 133 ? -0.514 -7.660 -8.259 1.00 92.25 133 PRO A O 1
ATOM 1095 N N . CYS A 1 134 ? -1.328 -7.807 -10.339 1.00 91.75 134 CYS A N 1
ATOM 1096 C CA . CYS A 1 134 ? -2.563 -8.493 -9.935 1.00 91.75 134 CYS A CA 1
ATOM 1097 C C . CYS A 1 134 ? -2.308 -9.839 -9.240 1.00 91.75 134 CYS A C 1
ATOM 1099 O O . CYS A 1 134 ? -2.931 -10.121 -8.219 1.00 91.75 134 CYS A O 1
ATOM 1101 N N . TYR A 1 135 ? -1.374 -10.651 -9.747 1.00 94.19 135 TYR A N 1
ATOM 1102 C CA . TYR A 1 135 ? -1.002 -11.907 -9.097 1.00 94.19 135 TYR A CA 1
ATOM 1103 C C . TYR A 1 135 ? -0.318 -11.670 -7.755 1.00 94.19 135 TYR A C 1
ATOM 1105 O O . TYR A 1 135 ? -0.577 -12.386 -6.793 1.00 94.19 135 TYR A O 1
ATOM 1113 N N . GLN A 1 136 ? 0.533 -10.648 -7.668 1.00 94.12 136 GLN A N 1
ATOM 1114 C CA . GLN A 1 136 ? 1.200 -10.262 -6.433 1.00 94.12 136 GLN A CA 1
ATOM 1115 C C . GLN A 1 136 ? 0.175 -9.912 -5.342 1.00 94.12 136 GLN A C 1
ATOM 1117 O O . GLN A 1 136 ? 0.197 -10.549 -4.285 1.00 94.12 136 GLN A O 1
ATOM 1122 N N . ALA A 1 137 ? -0.772 -9.015 -5.641 1.00 94.94 137 ALA A N 1
ATOM 1123 C CA . ALA A 1 137 ? -1.860 -8.633 -4.739 1.00 94.94 137 ALA A CA 1
ATOM 1124 C C . ALA A 1 137 ? -2.758 -9.825 -4.361 1.00 94.94 137 ALA A C 1
ATOM 1126 O O . ALA A 1 137 ? -3.030 -10.043 -3.181 1.00 94.94 137 ALA A O 1
ATOM 1127 N N . TRP A 1 138 ? -3.160 -10.650 -5.336 1.00 94.38 138 TRP A N 1
ATOM 1128 C CA . TRP A 1 138 ? -3.915 -11.879 -5.068 1.00 94.38 138 TRP A CA 1
ATOM 1129 C C . TRP A 1 138 ? -3.146 -12.828 -4.143 1.00 94.38 138 TRP A C 1
ATOM 1131 O O . TRP A 1 138 ? -3.712 -13.350 -3.183 1.00 94.38 138 TRP A O 1
ATOM 1141 N N . SER A 1 139 ? -1.842 -13.007 -4.381 1.00 94.19 139 SER A N 1
ATOM 1142 C CA . SER A 1 139 ? -1.011 -13.888 -3.563 1.00 94.19 139 SER A CA 1
ATOM 1143 C C . SER A 1 139 ? -0.972 -13.424 -2.110 1.00 94.19 139 SER A C 1
ATOM 1145 O O . SER A 1 139 ? -0.955 -14.262 -1.217 1.00 94.19 139 SER A O 1
ATOM 1147 N N . TYR A 1 140 ? -0.994 -12.113 -1.850 1.00 94.56 140 TYR A N 1
ATOM 1148 C CA . TYR A 1 140 ? -1.043 -11.582 -0.488 1.00 94.56 140 TYR A CA 1
ATOM 1149 C C . TYR A 1 140 ? -2.321 -11.979 0.236 1.00 94.56 140 TYR A C 1
ATOM 1151 O O . TYR A 1 140 ? -2.242 -12.427 1.376 1.00 94.56 140 TYR A O 1
ATOM 1159 N N . VAL A 1 141 ? -3.470 -11.879 -0.440 1.00 93.06 141 VAL A N 1
ATOM 1160 C CA . VAL A 1 141 ? -4.759 -12.326 0.105 1.00 93.06 141 VAL A CA 1
ATOM 1161 C C . VAL A 1 141 ? -4.697 -13.808 0.475 1.00 93.06 141 VAL A C 1
ATOM 1163 O O . VAL A 1 141 ? -5.132 -14.170 1.563 1.00 93.06 141 VAL A O 1
ATOM 1166 N N . GLN A 1 142 ? -4.109 -14.652 -0.383 1.00 93.56 142 GLN A N 1
ATOM 1167 C CA . GLN A 1 142 ? -3.946 -16.079 -0.077 1.00 93.56 142 GLN A CA 1
ATOM 1168 C C . GLN A 1 142 ? -3.084 -16.293 1.173 1.00 93.56 142 GLN A C 1
ATOM 1170 O O . GLN A 1 142 ? -3.541 -16.921 2.118 1.00 93.56 142 GLN A O 1
ATOM 1175 N N . HIS A 1 143 ? -1.893 -15.682 1.241 1.00 91.81 143 HIS A N 1
ATOM 1176 C CA . HIS A 1 143 ? -1.002 -15.821 2.407 1.00 91.81 143 HIS A CA 1
ATOM 1177 C C . HIS A 1 143 ? -1.646 -15.333 3.711 1.00 91.81 143 HIS A C 1
ATOM 1179 O O . HIS A 1 143 ? -1.439 -15.931 4.764 1.00 91.81 143 HIS A O 1
ATOM 1185 N N . MET A 1 144 ? -2.424 -14.248 3.660 1.00 89.50 144 MET A N 1
ATOM 1186 C CA . MET A 1 144 ? -3.153 -13.752 4.829 1.00 89.50 144 MET A CA 1
ATOM 1187 C C . MET A 1 144 ? -4.263 -14.713 5.259 1.00 89.50 144 MET A C 1
ATOM 1189 O O . MET A 1 144 ? -4.381 -14.992 6.450 1.00 89.50 144 MET A O 1
ATOM 1193 N N . ASN A 1 145 ? -5.046 -15.238 4.315 1.00 90.12 145 ASN A N 1
ATOM 1194 C CA . ASN A 1 145 ? -6.109 -16.198 4.607 1.00 90.12 145 ASN A CA 1
ATOM 1195 C C . ASN A 1 145 ? -5.550 -17.504 5.177 1.00 90.12 145 ASN A C 1
ATOM 1197 O O . ASN A 1 145 ? -6.043 -17.965 6.202 1.00 90.12 145 ASN A O 1
ATOM 1201 N N . ASP A 1 146 ? -4.485 -18.040 4.579 1.00 88.44 146 ASP A N 1
ATOM 1202 C CA . ASP A 1 146 ? -3.806 -19.246 5.058 1.00 88.44 146 ASP A CA 1
ATOM 1203 C C . ASP A 1 146 ? -3.307 -19.057 6.498 1.00 88.44 146 ASP A C 1
ATOM 1205 O O . ASP A 1 146 ? -3.472 -19.932 7.350 1.00 88.44 146 ASP A O 1
ATOM 1209 N N . TYR A 1 147 ? -2.734 -17.885 6.801 1.00 85.94 147 TYR A N 1
ATOM 1210 C CA . TYR A 1 147 ? -2.291 -17.551 8.154 1.00 85.94 147 TYR A CA 1
ATOM 1211 C C . TYR A 1 147 ? -3.461 -17.459 9.142 1.00 85.94 147 TYR A C 1
ATOM 1213 O O . TYR A 1 147 ? -3.370 -18.001 10.244 1.00 85.94 147 TYR A O 1
ATOM 1221 N N . ILE A 1 148 ? -4.557 -16.794 8.762 1.00 84.44 148 ILE A N 1
ATOM 1222 C CA . ILE A 1 148 ? -5.765 -16.688 9.595 1.00 84.44 148 ILE A CA 1
ATOM 1223 C C . ILE A 1 148 ? -6.344 -18.079 9.867 1.00 84.44 148 ILE A C 1
ATOM 1225 O O . ILE A 1 148 ? -6.688 -18.378 11.009 1.00 84.44 148 ILE A O 1
ATOM 1229 N N . GLU A 1 149 ? -6.414 -18.940 8.853 1.00 86.62 149 GLU A N 1
ATOM 1230 C CA . GLU A 1 149 ? -6.909 -20.307 8.990 1.00 86.62 149 GLU A CA 1
ATOM 1231 C C . GLU A 1 149 ? -5.997 -21.152 9.894 1.00 86.62 149 GLU A C 1
ATOM 1233 O O . GLU A 1 149 ? -6.488 -21.882 10.754 1.00 86.62 149 GLU A O 1
ATOM 1238 N N . GLU A 1 150 ? -4.672 -21.037 9.762 1.00 84.75 150 GLU A N 1
ATOM 1239 C CA . GLU A 1 150 ? -3.725 -21.748 10.629 1.00 84.75 150 GLU A CA 1
ATOM 1240 C C . GLU A 1 150 ? -3.839 -21.308 12.096 1.00 84.75 150 GLU A C 1
ATOM 1242 O O . GLU A 1 150 ? -3.768 -22.146 12.997 1.00 84.75 150 GLU A O 1
ATOM 1247 N N . VAL A 1 151 ? -4.002 -20.005 12.347 1.00 81.12 151 VAL A N 1
ATOM 1248 C CA . VAL A 1 151 ? -4.186 -19.467 13.704 1.00 81.12 151 VAL A CA 1
ATOM 1249 C C . VAL A 1 151 ? -5.546 -19.872 14.264 1.00 81.12 151 VAL A C 1
ATOM 1251 O O . VAL A 1 151 ? -5.608 -20.324 15.399 1.00 81.12 151 VAL A O 1
ATOM 1254 N N . GLY A 1 152 ? -6.616 -19.781 13.471 1.00 74.69 152 GLY A N 1
ATOM 1255 C CA . GLY A 1 152 ? -7.967 -20.157 13.894 1.00 74.69 152 GLY A CA 1
ATOM 1256 C C . GLY A 1 152 ? -8.141 -21.654 14.170 1.00 74.69 152 GLY A C 1
ATOM 1257 O O . GLY A 1 152 ? -8.998 -22.026 14.959 1.00 74.69 152 GLY A O 1
ATOM 1258 N N . LYS A 1 153 ? -7.318 -22.517 13.559 1.00 69.25 153 LYS A N 1
ATOM 1259 C CA . LYS A 1 153 ? -7.270 -23.962 13.855 1.00 69.25 153 LYS A CA 1
ATOM 1260 C C . LYS A 1 153 ? -6.528 -24.301 15.148 1.00 69.25 153 LYS A C 1
ATOM 1262 O O . LYS A 1 153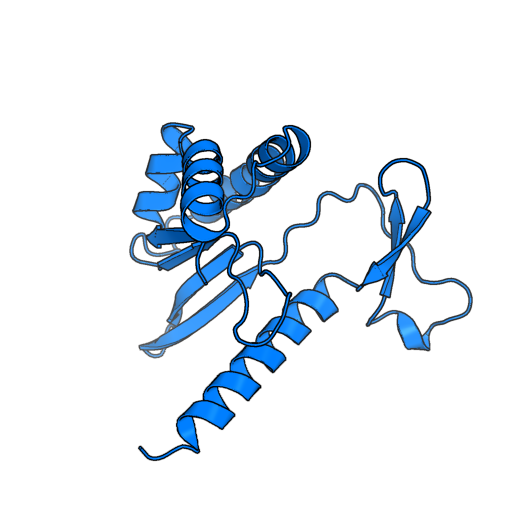 ? -6.628 -25.432 15.620 1.00 69.25 153 LYS A O 1
ATOM 1267 N N . LYS A 1 154 ? -5.738 -23.374 15.688 1.00 57.22 154 LYS A N 1
ATOM 1268 C CA . LYS A 1 154 ? -5.058 -23.554 16.970 1.00 57.22 154 LYS A CA 1
ATOM 1269 C C . LYS A 1 154 ? -5.968 -23.009 18.061 1.00 57.22 154 LYS A C 1
ATOM 1271 O O . LYS A 1 154 ? -5.835 -21.855 18.454 1.00 57.22 154 LYS A O 1
ATOM 1276 N N . ASP A 1 155 ? -6.872 -23.857 18.544 1.00 48.97 155 ASP A N 1
ATOM 1277 C CA . ASP A 1 155 ? -7.443 -23.676 19.877 1.00 48.97 155 ASP A CA 1
ATOM 1278 C C . ASP A 1 155 ? -6.270 -23.683 20.872 1.00 48.97 155 ASP A C 1
ATOM 1280 O O . ASP A 1 155 ? -5.578 -24.695 21.018 1.00 48.97 155 ASP A O 1
ATOM 1284 N N . ILE A 1 156 ? -5.988 -22.529 21.477 1.00 46.69 156 ILE A N 1
ATOM 1285 C CA . ILE A 1 156 ? -5.094 -22.411 22.636 1.00 46.69 156 ILE A CA 1
ATOM 1286 C C . ILE A 1 156 ? -5.958 -22.477 23.889 1.00 46.69 156 ILE A C 1
ATOM 1288 O O . ILE A 1 156 ? -6.955 -21.721 23.936 1.00 46.69 156 ILE A O 1
#

Foldseek 3Di:
DFLDKDFLLVLLVCVVVVNVLVSSQVSCCVVPVDGDDPVRSVVCNVFVVVVSVVSVPPVDDRRWMKTAQDQQPPDNDTFGIKTWDADPVRDTDMDTDHTDPFPDWAADPPCPVCRQFWIWTDDDPDIDIDGDRNNSRVVSVVSNVVVVVVVVVDPD

Nearest PDB structures (foldseek):
  4gzu-assembly1_A  TM=1.740E-01  e=5.371E-01  Mus musculus
  3wyf-assembly1_B  TM=3.453E-01  e=6.853E+00  Saccharomyces cerevisiae S288C
  7ahp-assembly1_A  TM=1.814E-01  e=5.096E+00  Ixodes ricinus
  8dzj-assembly1_A  TM=1.620E-01  e=6.087E+00  Sulfoacidibacillus thermotolerans